Protein AF-A0A936ZLD3-F1 (afdb_monomer_lite)

Organism: NCBI:txid2801330

Radius of gyration: 17.56 Å; chains: 1; bounding box: 34×43×52 Å

InterPro domains:
  IPR044926 RGS, subdomain 2 [G3DSA:1.10.167.10] (21-152)

Foldseek 3Di:
DDDDDPDPVVVVVCVPPVDPPVLVVLPPDPPPDPDDDPFPVCVLVVSNSNVVVVLLVLCVVVVLNLLVVVLNLLVVLVVDDQVCNLVSLVVVCQQCPPPHPSPHPDDPVLVVLSNVCSNPVDPVSSVSCPVVSVVSSVSSRVSVVVVVVPPDPPDD

Structure (mmCIF, N/CA/C/O backbone):
data_AF-A0A936ZLD3-F1
#
_entry.id   AF-A0A936ZLD3-F1
#
loop_
_atom_site.group_PDB
_atom_site.id
_atom_site.type_symbol
_atom_site.label_atom_id
_atom_site.label_alt_id
_atom_site.label_comp_id
_atom_site.label_asym_id
_atom_site.label_entity_id
_atom_site.label_seq_id
_atom_site.pdbx_PDB_ins_code
_atom_site.Cartn_x
_atom_site.Cartn_y
_atom_site.Cartn_z
_atom_site.occupancy
_atom_site.B_iso_or_equiv
_atom_site.auth_seq_id
_atom_site.auth_comp_id
_atom_site.auth_asym_id
_atom_site.auth_atom_id
_atom_site.pdbx_PDB_model_num
ATOM 1 N N . MET A 1 1 ? 3.621 29.751 -34.667 1.00 40.97 1 MET A N 1
ATOM 2 C CA . MET A 1 1 ? 2.494 28.809 -34.514 1.00 40.97 1 MET A CA 1
ATOM 3 C C . MET A 1 1 ? 2.887 27.501 -35.173 1.00 40.97 1 MET A C 1
ATOM 5 O O . MET A 1 1 ? 2.952 27.459 -36.390 1.00 40.97 1 MET A O 1
ATOM 9 N N . ALA A 1 2 ? 3.203 26.493 -34.367 1.00 30.59 2 ALA A N 1
ATOM 10 C CA . ALA A 1 2 ? 3.188 25.075 -34.719 1.00 30.59 2 ALA A CA 1
ATOM 11 C C . ALA A 1 2 ? 3.200 24.342 -33.372 1.00 30.59 2 ALA A C 1
ATOM 13 O O . ALA A 1 2 ? 4.220 24.316 -32.691 1.00 30.59 2 ALA A O 1
ATOM 14 N N . TRP A 1 3 ? 2.021 23.921 -32.915 1.00 28.97 3 TRP A N 1
ATOM 15 C CA . TRP A 1 3 ? 1.895 23.024 -31.771 1.00 28.97 3 TRP A CA 1
ATOM 16 C C . TRP A 1 3 ? 2.148 21.626 -32.322 1.00 28.97 3 TRP A C 1
ATOM 18 O O . TRP A 1 3 ? 1.332 21.111 -33.085 1.00 28.97 3 TRP A O 1
ATOM 28 N N . ASP A 1 4 ? 3.323 21.082 -32.021 1.00 36.00 4 ASP A N 1
ATOM 29 C CA . ASP A 1 4 ? 3.688 19.716 -32.374 1.00 36.00 4 ASP A CA 1
ATOM 30 C C . ASP A 1 4 ? 2.817 18.760 -31.551 1.00 36.00 4 ASP A C 1
ATOM 32 O O . ASP A 1 4 ? 2.767 18.816 -30.322 1.00 36.00 4 ASP A O 1
ATO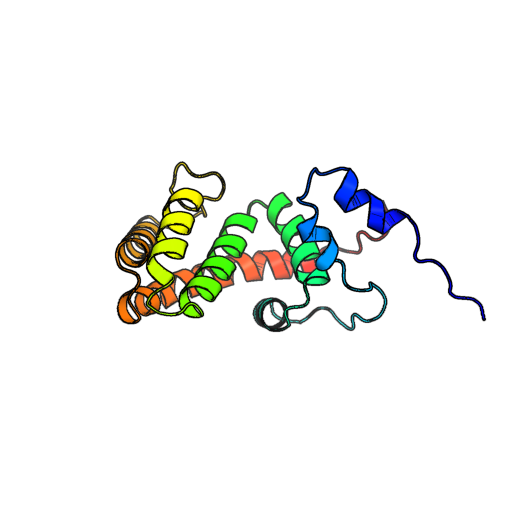M 36 N N . THR A 1 5 ? 2.043 17.951 -32.262 1.00 42.19 5 THR A N 1
ATOM 37 C CA . THR A 1 5 ? 1.085 16.999 -31.698 1.00 42.19 5 THR A CA 1
ATOM 38 C C . THR A 1 5 ? 1.862 15.893 -30.976 1.00 42.19 5 THR A C 1
ATOM 40 O O . THR A 1 5 ? 2.758 15.314 -31.594 1.00 42.19 5 THR A O 1
ATOM 43 N N . PRO A 1 6 ? 1.557 15.543 -29.711 1.00 35.31 6 PRO A N 1
ATOM 44 C CA . PRO A 1 6 ? 2.245 14.436 -29.057 1.00 35.31 6 PRO A CA 1
ATOM 45 C C . PRO A 1 6 ? 1.958 13.113 -29.795 1.00 35.31 6 PRO A C 1
ATOM 47 O O . PRO A 1 6 ? 0.838 12.905 -30.277 1.00 35.31 6 PRO A O 1
ATOM 50 N N . PRO A 1 7 ? 2.955 12.216 -29.920 1.00 35.94 7 PRO A N 1
ATOM 51 C CA . PRO A 1 7 ? 2.839 11.001 -30.716 1.00 35.94 7 PRO A CA 1
ATOM 52 C C . PRO A 1 7 ? 1.746 10.070 -30.173 1.00 35.94 7 PRO A C 1
ATOM 54 O O . PRO A 1 7 ? 1.622 9.845 -28.968 1.00 35.94 7 PRO A O 1
ATOM 57 N N . ALA A 1 8 ? 0.970 9.506 -31.103 1.00 41.34 8 ALA A N 1
ATOM 58 C CA . ALA A 1 8 ? -0.229 8.695 -30.872 1.00 41.34 8 ALA A CA 1
ATOM 59 C C . ALA A 1 8 ? -0.031 7.472 -29.950 1.00 41.34 8 ALA A C 1
ATOM 61 O O . ALA A 1 8 ? -0.995 6.944 -29.403 1.00 41.34 8 ALA A O 1
ATOM 62 N N . SER A 1 9 ? 1.209 7.053 -29.705 1.00 40.16 9 SER A N 1
ATOM 63 C CA . SER A 1 9 ? 1.559 5.848 -28.951 1.00 40.16 9 SER A CA 1
ATOM 64 C C . SER A 1 9 ? 1.290 5.920 -27.440 1.00 40.16 9 SER A C 1
ATOM 66 O O . SER A 1 9 ? 1.279 4.878 -26.790 1.00 40.16 9 SER A O 1
ATOM 68 N N . GLN A 1 10 ? 1.023 7.098 -26.861 1.00 42.25 10 GLN A N 1
ATOM 69 C CA . GLN A 1 10 ? 0.631 7.205 -25.441 1.00 42.25 10 GLN A CA 1
ATOM 70 C C . GLN A 1 10 ? -0.883 7.119 -25.208 1.00 42.25 10 GLN A C 1
ATOM 72 O O . GLN A 1 10 ? -1.317 6.783 -24.107 1.00 42.25 10 GLN A O 1
ATOM 77 N N . VAL A 1 11 ? -1.692 7.364 -26.242 1.00 41.00 11 VAL A N 1
ATOM 78 C CA . VAL A 1 11 ? -3.160 7.282 -26.154 1.00 41.00 11 VAL A CA 1
ATOM 79 C C . VAL A 1 11 ? -3.639 5.823 -26.224 1.00 41.00 11 VAL A C 1
ATOM 81 O O . VAL A 1 11 ? -4.699 5.485 -25.696 1.00 41.00 11 VAL A O 1
ATOM 84 N N . ASP A 1 12 ? -2.835 4.928 -26.801 1.00 40.06 12 ASP A N 1
ATOM 85 C CA . ASP A 1 12 ? -3.209 3.525 -27.012 1.00 40.06 12 ASP A CA 1
ATOM 86 C C . ASP A 1 12 ? -3.055 2.617 -25.781 1.00 40.06 12 ASP A C 1
ATOM 88 O O . ASP A 1 12 ? -3.720 1.580 -25.703 1.00 40.06 12 ASP A O 1
ATOM 92 N N . LEU A 1 13 ? -2.252 2.990 -24.775 1.00 42.97 13 LEU A N 1
ATOM 93 C CA . LEU A 1 13 ? -2.080 2.147 -23.581 1.00 42.97 13 LEU A CA 1
ATOM 94 C C . LEU A 1 13 ? -3.339 2.136 -22.695 1.00 42.97 13 LEU A C 1
ATOM 96 O O . LEU A 1 13 ? -3.710 1.100 -22.144 1.00 42.97 13 LEU A O 1
ATOM 100 N N . ALA A 1 14 ? -4.031 3.277 -22.605 1.00 41.19 14 ALA A N 1
ATOM 101 C CA . ALA A 1 14 ? -5.294 3.400 -21.878 1.00 41.19 14 ALA A CA 1
ATOM 102 C C . ALA A 1 14 ? -6.452 2.686 -22.596 1.00 41.19 14 ALA A C 1
ATOM 104 O O . ALA A 1 14 ? -7.354 2.158 -21.947 1.00 41.19 14 ALA A O 1
ATOM 105 N N . ARG A 1 15 ? -6.409 2.629 -23.936 1.00 40.91 15 ARG A N 1
ATOM 106 C CA . ARG A 1 15 ? -7.458 2.023 -24.768 1.00 40.91 15 ARG A CA 1
ATOM 107 C C . ARG A 1 15 ? -7.394 0.495 -24.801 1.00 40.91 15 ARG A C 1
ATOM 109 O O . ARG A 1 15 ? -8.441 -0.143 -24.822 1.00 40.91 15 ARG A O 1
ATOM 116 N N . ASN A 1 16 ? -6.194 -0.090 -24.767 1.00 42.31 16 ASN A N 1
ATOM 117 C CA . ASN A 1 16 ? -6.006 -1.539 -24.921 1.00 42.31 16 ASN A CA 1
ATOM 118 C C . ASN A 1 16 ? -6.166 -2.359 -23.627 1.00 42.31 16 ASN A C 1
ATOM 120 O O . ASN A 1 16 ? -6.379 -3.566 -23.707 1.00 42.31 16 ASN A O 1
ATOM 124 N N . HIS A 1 17 ? -6.106 -1.736 -22.444 1.00 47.66 17 HIS A N 1
ATOM 125 C CA . HIS A 1 17 ? -6.125 -2.455 -21.158 1.00 47.66 17 HIS A CA 1
ATOM 126 C C . HIS A 1 17 ? -7.381 -2.235 -20.298 1.00 47.66 17 HIS A C 1
ATOM 128 O O . HIS A 1 17 ? -7.409 -2.665 -19.147 1.00 47.66 17 HIS A O 1
ATOM 134 N N . GLY A 1 18 ? -8.430 -1.597 -20.832 1.00 40.34 18 GLY A N 1
ATOM 135 C CA . GLY A 1 18 ? -9.713 -1.460 -20.126 1.00 40.34 18 GLY A CA 1
ATOM 136 C C . GLY A 1 18 ? -9.621 -0.678 -18.810 1.00 40.34 18 GLY A C 1
ATOM 137 O O . GLY A 1 18 ? -10.392 -0.928 -17.884 1.00 40.34 18 GLY A O 1
ATOM 138 N N . LEU A 1 19 ? -8.665 0.250 -18.705 1.00 46.03 19 LEU A N 1
ATOM 139 C CA . LEU A 1 19 ? -8.531 1.102 -17.529 1.00 46.03 19 LEU A CA 1
ATOM 140 C C . LEU A 1 19 ? -9.679 2.133 -17.507 1.00 46.03 19 LEU A C 1
ATOM 142 O O . LEU A 1 19 ? -9.995 2.707 -18.551 1.00 46.03 19 LEU A O 1
ATOM 146 N N . PRO A 1 20 ? -10.309 2.393 -16.344 1.00 43.75 20 PRO A N 1
ATOM 147 C CA . PRO A 1 20 ? -11.388 3.376 -16.222 1.00 43.75 20 PRO A CA 1
ATOM 148 C C . PRO A 1 20 ? -10.971 4.751 -16.766 1.00 43.75 20 PRO A C 1
ATOM 150 O O . PRO A 1 20 ? -9.854 5.189 -16.500 1.00 43.75 20 PRO A O 1
ATOM 153 N N . GLU A 1 21 ? -11.858 5.469 -17.467 1.00 43.59 21 GLU A N 1
ATOM 154 C CA . GLU A 1 21 ? -11.570 6.767 -18.125 1.00 43.59 21 GLU A CA 1
ATOM 155 C C . GLU A 1 21 ? -10.931 7.812 -17.187 1.00 43.59 21 GLU A C 1
ATOM 157 O O . GLU A 1 21 ? -10.140 8.663 -17.592 1.00 43.59 21 GLU A O 1
ATOM 162 N N . ASN A 1 22 ? -11.198 7.695 -15.891 1.00 43.69 22 ASN A N 1
ATOM 163 C CA . ASN A 1 22 ? -10.595 8.450 -14.797 1.00 43.69 22 ASN A CA 1
ATOM 164 C C . ASN A 1 22 ? -9.096 8.164 -14.548 1.00 43.69 22 ASN A C 1
ATOM 166 O O . ASN A 1 22 ? -8.524 8.782 -13.647 1.00 43.69 22 ASN A O 1
ATOM 170 N N . PHE A 1 23 ? -8.448 7.292 -15.326 1.00 40.62 23 PHE A N 1
ATOM 171 C CA . PHE A 1 23 ? -6.990 7.138 -15.384 1.00 40.62 23 PHE A CA 1
ATOM 172 C C . PHE A 1 23 ? -6.321 8.072 -16.404 1.00 40.62 23 PHE A C 1
ATOM 174 O O . PHE A 1 23 ? -5.171 8.457 -16.198 1.00 40.62 23 PHE A O 1
ATOM 181 N N . ASN A 1 24 ? -7.042 8.542 -17.430 1.00 41.19 24 ASN A N 1
ATOM 182 C CA . ASN A 1 24 ? -6.491 9.4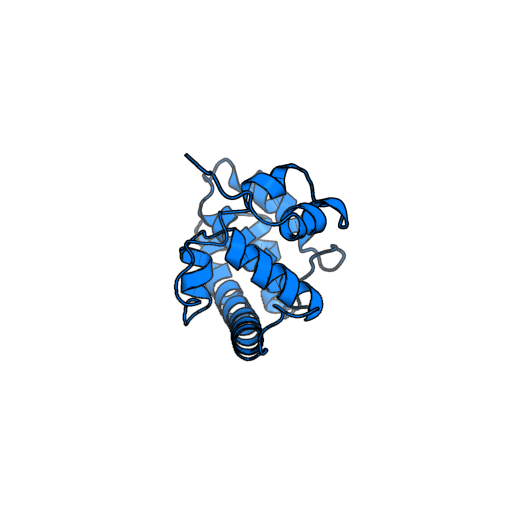63 -18.438 1.00 41.19 24 ASN A CA 1
ATOM 183 C C . ASN A 1 24 ? -6.124 10.839 -17.864 1.00 41.19 24 ASN A C 1
ATOM 185 O O . ASN A 1 24 ? -5.222 11.500 -18.361 1.00 41.19 24 ASN A O 1
ATOM 189 N N . ARG A 1 25 ? -6.758 11.257 -16.762 1.00 41.69 25 ARG A N 1
ATOM 190 C CA . ARG A 1 25 ? -6.412 12.498 -16.037 1.00 41.69 25 ARG A CA 1
ATOM 191 C C . ARG A 1 25 ? -5.072 12.436 -15.286 1.00 41.69 25 ARG A C 1
ATOM 193 O O . ARG A 1 25 ? -4.628 13.447 -14.756 1.00 41.69 25 ARG A O 1
ATOM 200 N N . PHE A 1 26 ? -4.456 11.256 -15.211 1.00 40.25 26 PHE A N 1
ATOM 201 C CA . PHE A 1 26 ? -3.143 11.024 -14.606 1.00 40.25 26 PHE A CA 1
ATOM 202 C C . PHE A 1 26 ? -2.030 10.835 -15.646 1.00 40.25 26 PHE A C 1
ATOM 204 O O . PHE A 1 26 ? -0.875 10.644 -15.263 1.00 40.25 26 PHE A O 1
ATOM 211 N N . ALA A 1 27 ? -2.358 10.900 -16.941 1.00 43.34 27 ALA A N 1
ATOM 212 C CA . ALA A 1 27 ? -1.386 11.001 -18.021 1.00 43.34 27 ALA A CA 1
ATOM 213 C C . ALA A 1 27 ? -0.851 12.441 -18.051 1.00 43.34 27 ALA A C 1
ATOM 215 O O . ALA A 1 27 ? -1.306 13.287 -18.814 1.00 43.34 27 ALA A O 1
ATOM 216 N N . GLY A 1 28 ? 0.052 12.749 -17.121 1.00 40.06 28 GLY A N 1
ATOM 217 C CA . GLY A 1 28 ? 0.833 13.978 -17.172 1.00 40.06 28 GLY A CA 1
ATOM 218 C C . GLY A 1 28 ? 1.740 13.989 -18.401 1.00 40.06 28 GLY A C 1
ATOM 219 O O . GLY A 1 28 ? 2.184 12.935 -18.859 1.00 40.06 28 GLY A O 1
ATOM 220 N N . ASP A 1 29 ? 1.999 15.196 -18.895 1.00 38.78 29 ASP A N 1
ATOM 221 C CA . ASP A 1 29 ? 2.829 15.499 -20.058 1.00 38.78 29 ASP A CA 1
ATOM 222 C C . ASP A 1 29 ? 4.218 14.819 -19.958 1.00 38.78 29 ASP A C 1
ATOM 224 O O . ASP A 1 29 ? 4.948 15.066 -18.991 1.00 38.78 29 ASP A O 1
ATOM 228 N N . PRO A 1 30 ? 4.608 13.946 -20.907 1.00 46.97 30 PRO A N 1
ATOM 229 C CA . PRO A 1 30 ? 5.849 13.167 -20.834 1.00 46.97 30 PRO A CA 1
ATOM 230 C C . PRO A 1 30 ? 7.130 14.013 -20.938 1.00 46.97 30 PRO A C 1
ATOM 232 O O . PRO A 1 30 ? 8.219 13.490 -20.705 1.00 46.97 30 PRO A O 1
ATOM 235 N N . GLN A 1 31 ? 7.033 15.299 -21.297 1.00 42.81 31 GLN A N 1
ATOM 236 C CA . GLN A 1 31 ? 8.195 16.136 -21.620 1.00 42.81 31 GLN A CA 1
ATOM 237 C C . GLN A 1 31 ? 8.791 16.943 -20.457 1.00 42.81 31 GLN A C 1
ATOM 239 O O . GLN A 1 31 ? 9.835 17.567 -20.640 1.00 42.81 31 GLN A O 1
ATOM 244 N N . VAL A 1 32 ? 8.205 16.917 -19.254 1.00 46.03 32 VAL A N 1
ATOM 245 C CA . VAL A 1 32 ? 8.727 17.683 -18.100 1.00 46.03 32 VAL A CA 1
ATOM 246 C C . VAL A 1 32 ? 8.967 16.781 -16.900 1.00 46.03 32 VAL A C 1
ATOM 248 O O . VAL A 1 32 ? 8.497 17.020 -15.791 1.00 46.03 32 VAL A O 1
ATOM 251 N N . ASP A 1 33 ? 9.715 15.708 -17.107 1.00 51.97 33 ASP A N 1
ATOM 252 C CA . ASP A 1 33 ? 10.039 14.794 -16.030 1.00 51.97 33 ASP A CA 1
ATOM 253 C C . ASP A 1 33 ? 11.561 14.630 -15.961 1.00 51.97 33 ASP A C 1
ATOM 255 O O . ASP A 1 33 ? 12.151 13.903 -16.745 1.00 51.97 33 ASP A O 1
ATOM 259 N N . GLY A 1 34 ? 12.199 15.337 -15.014 1.00 57.88 34 GLY A N 1
ATOM 260 C CA . GLY A 1 34 ? 13.639 15.250 -14.706 1.00 57.88 34 GLY A CA 1
ATOM 261 C C . GLY A 1 34 ? 14.124 13.839 -14.303 1.00 57.88 34 GLY A C 1
ATOM 262 O O . GLY A 1 34 ? 13.481 12.845 -14.616 1.00 57.88 34 GLY A O 1
ATOM 263 N N . PRO A 1 35 ? 15.232 13.664 -13.571 1.00 68.88 35 PRO A N 1
ATOM 264 C CA . PRO A 1 35 ? 15.683 12.316 -13.207 1.00 68.88 35 PRO A CA 1
ATOM 265 C C . PRO A 1 35 ? 14.623 11.543 -12.395 1.00 68.88 35 PRO A C 1
ATOM 267 O O . PRO A 1 35 ? 13.817 12.141 -11.666 1.00 68.88 35 PRO A O 1
ATOM 270 N N . TRP A 1 36 ? 14.595 10.211 -12.540 1.00 71.25 36 TRP A N 1
ATOM 271 C CA . TRP A 1 36 ? 13.832 9.342 -11.637 1.00 71.25 36 TRP A CA 1
ATOM 272 C C . TRP A 1 36 ? 14.321 9.557 -10.202 1.00 71.25 36 TRP A C 1
ATOM 274 O O . TRP A 1 36 ? 15.535 9.630 -10.005 1.00 71.25 36 TRP A O 1
ATOM 284 N N . PRO A 1 37 ? 13.422 9.652 -9.206 1.00 80.19 37 PRO A N 1
ATOM 285 C CA . PRO A 1 37 ? 13.838 9.846 -7.826 1.00 80.19 37 PRO A CA 1
ATOM 286 C C . PRO A 1 37 ? 14.723 8.696 -7.353 1.00 80.19 37 PRO A C 1
ATOM 288 O O . PRO A 1 37 ? 14.507 7.542 -7.742 1.00 80.19 37 PRO A O 1
ATOM 291 N N . ASP A 1 38 ? 15.703 8.989 -6.502 1.00 78.88 38 ASP A N 1
ATOM 292 C CA . ASP A 1 38 ? 16.628 7.956 -6.050 1.00 78.88 38 ASP A CA 1
ATOM 293 C C . ASP A 1 38 ? 15.964 6.928 -5.131 1.00 78.88 38 ASP A C 1
ATOM 295 O O . ASP A 1 38 ? 16.285 5.735 -5.198 1.00 78.88 38 ASP A O 1
ATOM 299 N N . HIS A 1 39 ? 14.977 7.374 -4.352 1.00 82.88 39 HIS A N 1
ATOM 300 C CA . HIS A 1 39 ? 14.232 6.556 -3.409 1.00 82.88 39 HIS A CA 1
ATOM 301 C C . HIS A 1 39 ? 12.748 6.458 -3.781 1.00 82.88 39 HIS A C 1
ATOM 303 O O . HIS A 1 39 ? 12.138 7.404 -4.282 1.00 82.88 39 HIS A O 1
ATOM 309 N N . LEU A 1 40 ? 12.133 5.309 -3.479 1.00 83.44 40 LEU A N 1
ATOM 310 C CA . LEU A 1 40 ? 10.698 5.095 -3.691 1.00 83.44 40 LEU A CA 1
ATOM 311 C C . LEU A 1 40 ? 9.845 6.093 -2.888 1.00 83.44 40 LEU A C 1
ATOM 313 O O . LEU A 1 40 ? 8.814 6.554 -3.374 1.00 83.44 40 LEU A O 1
ATOM 317 N N . ALA A 1 41 ? 10.286 6.456 -1.681 1.00 82.62 41 ALA A N 1
ATOM 318 C CA . ALA A 1 41 ? 9.599 7.438 -0.846 1.00 82.62 41 ALA A CA 1
ATOM 319 C C . ALA A 1 41 ? 9.427 8.786 -1.566 1.00 82.62 41 ALA A C 1
ATOM 321 O O . ALA A 1 41 ? 8.348 9.373 -1.511 1.00 82.62 41 ALA A O 1
ATOM 322 N N . ASP A 1 42 ? 10.442 9.228 -2.312 1.00 81.75 42 ASP A N 1
ATOM 323 C CA . ASP A 1 42 ? 10.395 10.476 -3.077 1.00 81.75 42 ASP A CA 1
ATOM 324 C C . ASP A 1 42 ? 9.429 10.373 -4.261 1.00 81.75 42 ASP A C 1
ATOM 326 O O . ASP A 1 42 ? 8.702 11.321 -4.562 1.00 81.75 42 ASP A O 1
ATOM 330 N N . LEU A 1 43 ? 9.363 9.206 -4.913 1.00 80.62 43 LEU A N 1
ATOM 331 C CA . LEU A 1 43 ? 8.382 8.947 -5.965 1.00 80.62 43 LEU A CA 1
ATOM 332 C C . LEU A 1 43 ? 6.950 9.034 -5.418 1.00 80.62 43 LEU A C 1
ATOM 334 O O . LEU A 1 43 ? 6.127 9.747 -5.995 1.00 80.62 43 LEU A O 1
ATOM 338 N N . LEU A 1 44 ? 6.672 8.372 -4.291 1.00 79.69 44 LEU A N 1
ATOM 339 C CA . LEU A 1 44 ? 5.361 8.394 -3.634 1.00 79.69 44 LEU A CA 1
ATOM 340 C C . LEU A 1 44 ? 4.996 9.806 -3.140 1.00 79.69 44 LEU A C 1
ATOM 342 O O . LEU A 1 44 ? 3.865 10.256 -3.331 1.00 79.69 44 LEU A O 1
ATOM 346 N N . ALA A 1 45 ? 5.962 10.540 -2.581 1.00 74.31 45 ALA A N 1
ATOM 347 C CA . ALA A 1 45 ? 5.773 11.909 -2.104 1.00 74.31 45 ALA A CA 1
ATOM 348 C C . ALA A 1 45 ? 5.556 12.918 -3.244 1.00 74.31 45 ALA A C 1
ATOM 350 O O . ALA A 1 45 ? 4.791 13.869 -3.087 1.00 74.31 45 ALA A O 1
ATOM 351 N N . SER A 1 46 ? 6.187 12.705 -4.406 1.00 67.88 46 SER A N 1
ATOM 352 C CA . SER A 1 46 ? 6.133 13.633 -5.544 1.00 67.88 46 SER A CA 1
ATOM 353 C C . SER A 1 46 ? 4.743 13.784 -6.169 1.00 67.88 46 SER A C 1
ATOM 355 O O . SER A 1 46 ? 4.532 14.708 -6.954 1.00 67.88 46 SER A O 1
ATOM 357 N N . ARG A 1 47 ? 3.805 12.870 -5.863 1.00 61.62 47 ARG A N 1
ATOM 358 C CA . ARG A 1 47 ? 2.464 12.776 -6.472 1.00 61.62 47 ARG A CA 1
ATOM 359 C C . ARG A 1 47 ? 2.475 12.807 -8.011 1.00 61.62 47 ARG A C 1
ATOM 361 O O . ARG A 1 47 ? 1.452 13.102 -8.629 1.00 61.62 47 ARG A O 1
ATOM 368 N N . ARG A 1 48 ? 3.610 12.494 -8.653 1.00 66.06 48 ARG A N 1
ATOM 369 C CA . ARG A 1 48 ? 3.737 12.455 -10.116 1.00 66.06 48 ARG A CA 1
ATOM 370 C C . ARG A 1 48 ? 3.082 11.196 -10.648 1.00 66.06 48 ARG A C 1
ATOM 372 O O . ARG A 1 48 ? 3.691 10.127 -10.701 1.00 66.06 48 ARG A O 1
ATOM 379 N N . ALA A 1 49 ? 1.820 11.341 -11.027 1.00 64.50 49 ALA A N 1
ATOM 380 C CA . ALA A 1 49 ? 0.974 10.215 -11.372 1.00 64.50 49 ALA A CA 1
ATOM 381 C C . ALA A 1 49 ? 1.513 9.400 -12.561 1.00 64.50 49 ALA A C 1
ATOM 383 O O . ALA A 1 49 ? 1.460 8.178 -12.509 1.00 64.50 49 ALA A O 1
ATOM 384 N N . THR A 1 50 ? 2.137 10.035 -13.560 1.00 67.19 50 THR A N 1
ATOM 385 C CA . THR A 1 50 ? 2.745 9.339 -14.709 1.00 67.19 50 THR A CA 1
ATOM 386 C C . THR A 1 50 ? 3.835 8.350 -14.287 1.00 67.19 50 THR A C 1
ATOM 388 O O . THR A 1 50 ? 3.792 7.181 -14.664 1.00 67.19 50 THR A O 1
ATOM 391 N N . ARG A 1 51 ? 4.787 8.778 -13.450 1.00 74.00 51 ARG A N 1
ATOM 392 C CA . ARG A 1 51 ? 5.879 7.915 -12.967 1.00 74.00 51 ARG A CA 1
ATOM 393 C C . ARG A 1 51 ? 5.391 6.831 -12.026 1.00 74.00 51 ARG A C 1
ATOM 395 O O . ARG A 1 51 ? 5.847 5.693 -12.105 1.00 74.00 51 ARG A O 1
ATOM 402 N N . LEU A 1 52 ? 4.455 7.182 -11.147 1.00 75.62 52 LEU A N 1
ATOM 403 C CA . LEU A 1 52 ? 3.830 6.206 -10.270 1.00 75.62 52 LEU A CA 1
ATOM 404 C C . LEU A 1 52 ? 3.116 5.129 -11.096 1.00 75.62 52 LEU A C 1
ATOM 406 O O . LEU A 1 52 ? 3.298 3.952 -10.822 1.00 75.62 52 LEU A O 1
ATOM 410 N N . ASN A 1 53 ? 2.394 5.510 -12.151 1.00 73.00 53 ASN A N 1
ATOM 411 C CA . ASN A 1 53 ? 1.716 4.574 -13.049 1.00 73.00 53 ASN A CA 1
ATOM 412 C C . ASN A 1 53 ? 2.701 3.672 -13.807 1.00 73.00 53 ASN A C 1
ATOM 414 O O . ASN A 1 53 ? 2.466 2.471 -13.914 1.00 73.00 53 ASN A O 1
ATOM 418 N N . GLN A 1 54 ? 3.819 4.218 -14.296 1.00 73.88 54 GLN A N 1
ATOM 419 C CA . GLN A 1 54 ? 4.865 3.428 -14.958 1.00 73.88 54 GLN A CA 1
ATOM 420 C C . GLN A 1 54 ? 5.502 2.413 -14.004 1.00 73.88 54 GLN A C 1
ATOM 422 O O . GLN A 1 54 ? 5.685 1.249 -14.362 1.00 73.88 54 GLN A O 1
ATOM 427 N N . PHE A 1 55 ? 5.791 2.829 -12.770 1.00 80.50 55 PHE A N 1
ATOM 428 C CA . PHE A 1 55 ? 6.307 1.917 -11.760 1.00 80.50 55 PHE A CA 1
ATOM 429 C C . PHE A 1 55 ? 5.262 0.877 -11.327 1.00 80.50 55 PHE A C 1
ATOM 431 O O . PHE A 1 55 ? 5.598 -0.294 -11.185 1.00 80.50 55 PHE A O 1
ATOM 438 N N . LEU A 1 56 ? 3.989 1.259 -11.187 1.00 77.31 56 LEU A N 1
ATOM 439 C CA . LEU A 1 56 ? 2.896 0.326 -10.898 1.00 77.31 56 LEU A CA 1
ATOM 440 C C . LEU A 1 56 ? 2.758 -0.731 -11.999 1.00 77.31 56 LEU A C 1
ATOM 442 O O . LEU A 1 56 ? 2.643 -1.911 -11.683 1.00 77.31 56 LEU A O 1
ATOM 446 N N . ALA A 1 57 ? 2.841 -0.344 -13.275 1.00 75.19 57 ALA A N 1
ATOM 447 C CA . ALA A 1 57 ? 2.798 -1.286 -14.393 1.00 75.19 57 ALA A CA 1
ATOM 448 C C . ALA A 1 57 ? 3.944 -2.313 -14.330 1.00 75.19 57 ALA A C 1
ATOM 450 O O . ALA A 1 57 ? 3.730 -3.499 -14.580 1.00 75.19 57 ALA A O 1
ATOM 451 N N . PHE A 1 58 ? 5.147 -1.881 -13.940 1.00 75.75 58 PHE A N 1
ATOM 452 C CA . PHE A 1 58 ? 6.265 -2.789 -13.686 1.00 75.75 58 PHE A CA 1
ATOM 453 C C . PHE A 1 58 ? 6.008 -3.698 -12.476 1.00 75.75 58 PHE A C 1
ATOM 455 O O . PHE A 1 58 ? 6.183 -4.910 -12.565 1.00 75.75 58 PHE A O 1
ATOM 462 N N . ALA A 1 59 ? 5.553 -3.129 -11.360 1.00 74.44 59 ALA A N 1
ATOM 463 C CA . ALA A 1 59 ? 5.325 -3.862 -10.122 1.00 74.44 59 ALA A CA 1
ATOM 464 C C . ALA A 1 59 ? 4.228 -4.931 -10.249 1.00 74.44 59 ALA A C 1
ATOM 466 O O . ALA A 1 59 ? 4.309 -5.954 -9.570 1.00 74.44 59 ALA A O 1
ATOM 467 N N . VAL A 1 60 ? 3.232 -4.721 -11.120 1.00 71.00 60 VAL A N 1
ATOM 468 C CA . VAL A 1 60 ? 2.210 -5.733 -11.451 1.00 71.00 60 VAL A CA 1
ATOM 469 C C . VAL A 1 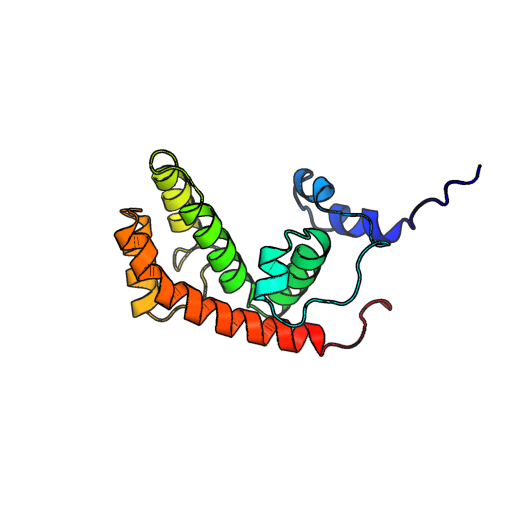60 ? 2.857 -6.931 -12.146 1.00 71.00 60 VAL A C 1
ATOM 471 O O . VAL A 1 60 ? 2.548 -8.071 -11.814 1.00 71.00 60 VAL A O 1
ATOM 474 N N . GLY A 1 61 ? 3.805 -6.691 -13.056 1.00 64.94 61 GLY A N 1
ATOM 475 C CA . GLY A 1 61 ? 4.560 -7.758 -13.720 1.00 64.94 61 GLY A CA 1
ATOM 476 C C . GLY A 1 61 ? 5.475 -8.558 -12.783 1.00 64.94 61 GLY A C 1
ATOM 477 O O . GLY A 1 61 ? 5.746 -9.723 -13.052 1.00 64.94 61 GLY A O 1
ATOM 478 N N . GLU A 1 62 ? 5.914 -7.958 -11.675 1.00 66.88 62 GLU A N 1
ATOM 479 C CA . GLU A 1 62 ? 6.821 -8.560 -10.683 1.00 66.88 62 GLU A CA 1
ATOM 480 C C . GLU A 1 62 ? 6.099 -9.136 -9.447 1.00 66.88 62 GLU A C 1
ATOM 482 O O . GLU A 1 62 ? 6.766 -9.527 -8.490 1.00 66.88 62 GLU A O 1
ATOM 487 N N . GLN A 1 63 ? 4.756 -9.184 -9.436 1.00 64.94 63 GLN A N 1
ATOM 488 C CA . GLN A 1 63 ? 3.949 -9.636 -8.282 1.00 64.94 63 GLN A CA 1
ATOM 489 C C . GLN A 1 63 ? 4.257 -8.864 -6.983 1.00 64.94 63 GLN A C 1
ATOM 491 O O . GLN A 1 63 ? 4.270 -9.416 -5.882 1.00 64.94 63 GLN A O 1
ATOM 496 N N . SER A 1 64 ? 4.581 -7.576 -7.113 1.00 69.00 64 SER A N 1
ATOM 497 C CA . SER A 1 64 ? 4.866 -6.681 -5.985 1.00 69.00 64 SER A CA 1
ATOM 498 C C . SER A 1 64 ? 3.913 -5.485 -5.923 1.00 69.00 64 SER A C 1
ATOM 500 O O . SER A 1 64 ? 4.125 -4.558 -5.135 1.00 69.00 64 SER A O 1
ATOM 502 N N . A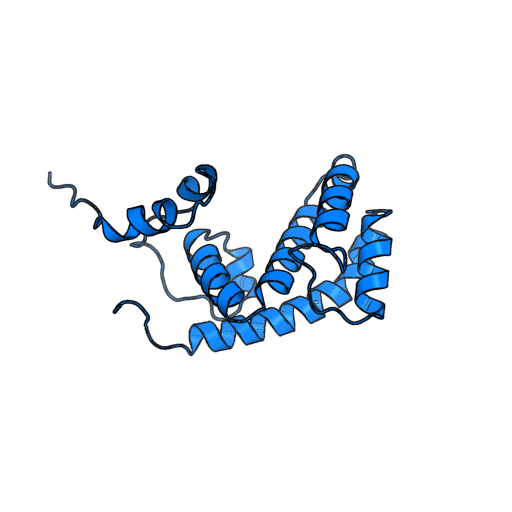LA A 1 65 ? 2.886 -5.465 -6.773 1.00 77.62 65 ALA A N 1
ATOM 503 C CA . ALA A 1 65 ? 1.938 -4.362 -6.869 1.00 77.62 65 ALA A CA 1
ATOM 504 C C . ALA A 1 65 ? 1.005 -4.294 -5.661 1.00 77.62 65 ALA A C 1
ATOM 506 O O . ALA A 1 65 ? 0.667 -3.207 -5.210 1.00 77.62 65 ALA A O 1
ATOM 507 N N . GLU A 1 66 ? 0.645 -5.434 -5.086 1.00 82.81 66 GLU A N 1
ATOM 508 C CA . GLU A 1 66 ? -0.228 -5.565 -3.921 1.00 82.81 66 GLU A CA 1
ATOM 509 C C . GLU A 1 66 ? 0.361 -4.820 -2.717 1.00 82.81 66 GLU A C 1
ATOM 511 O O . GLU A 1 66 ? -0.338 -4.082 -2.021 1.00 82.81 66 GLU A O 1
ATOM 516 N N . SER A 1 67 ? 1.679 -4.934 -2.523 1.00 82.06 67 SER A N 1
ATOM 517 C CA . SER A 1 67 ? 2.405 -4.213 -1.475 1.00 82.06 67 SER A CA 1
ATOM 518 C C . SER A 1 67 ? 2.369 -2.697 -1.679 1.00 82.06 67 SER A C 1
ATOM 520 O O . SER A 1 67 ? 2.210 -1.945 -0.716 1.00 82.06 67 SER A O 1
ATOM 522 N N . LEU A 1 68 ? 2.471 -2.240 -2.930 1.00 82.38 68 LEU A N 1
ATOM 523 C CA . LEU A 1 68 ? 2.359 -0.824 -3.287 1.00 82.38 68 LEU A CA 1
ATOM 524 C C . LEU A 1 68 ? 0.936 -0.298 -3.119 1.00 82.38 68 LEU A C 1
ATOM 526 O O . LEU A 1 68 ? 0.745 0.776 -2.549 1.00 82.38 68 LEU A O 1
ATOM 530 N N . PHE A 1 69 ? -0.065 -1.057 -3.562 1.00 83.38 69 PHE A N 1
ATOM 531 C CA . PHE A 1 69 ? -1.467 -0.701 -3.384 1.00 83.38 69 PHE A CA 1
ATOM 532 C C . PHE A 1 69 ? -1.826 -0.593 -1.906 1.00 83.38 69 PHE A C 1
ATOM 534 O O . PHE A 1 69 ? -2.501 0.361 -1.518 1.00 83.38 69 PHE A O 1
ATOM 541 N N . LEU A 1 70 ? -1.329 -1.506 -1.068 1.00 85.31 70 LEU A N 1
ATOM 542 C CA . LEU A 1 70 ? -1.551 -1.432 0.369 1.00 85.31 70 LEU A CA 1
ATOM 543 C C . LEU A 1 70 ? -0.862 -0.210 0.994 1.00 85.31 70 LEU A C 1
ATOM 545 O O . LEU A 1 70 ? -1.483 0.470 1.806 1.00 85.31 70 LEU A O 1
ATOM 549 N N . LEU A 1 71 ? 0.372 0.128 0.600 1.00 85.12 71 LEU A N 1
ATOM 550 C CA . LEU A 1 71 ? 1.047 1.351 1.066 1.00 85.12 71 LEU A CA 1
ATOM 551 C C . LEU A 1 71 ? 0.236 2.612 0.749 1.00 85.12 71 LEU A C 1
ATOM 553 O O . LEU A 1 71 ? -0.048 3.400 1.650 1.00 85.12 71 LEU A O 1
ATOM 557 N N . ILE A 1 72 ? -0.182 2.759 -0.511 1.00 83.81 72 ILE A N 1
ATOM 558 C CA . ILE A 1 72 ? -0.966 3.909 -0.978 1.00 83.81 72 ILE A CA 1
ATOM 559 C C . ILE A 1 72 ? -2.307 3.979 -0.239 1.00 83.81 72 ILE A C 1
ATOM 561 O O . ILE A 1 72 ? -2.736 5.054 0.179 1.00 83.81 72 ILE A O 1
ATOM 565 N N . ALA A 1 73 ? -2.967 2.836 -0.042 1.00 85.38 73 ALA A N 1
ATOM 566 C CA . ALA A 1 73 ? -4.241 2.778 0.660 1.00 85.38 73 ALA A CA 1
ATOM 567 C C . ALA A 1 73 ? -4.100 3.123 2.154 1.00 85.38 73 ALA A C 1
ATOM 569 O O . ALA A 1 73 ? -4.962 3.805 2.703 1.00 85.38 73 ALA A O 1
ATOM 570 N N . LEU A 1 74 ? -3.002 2.721 2.805 1.00 86.56 74 LEU A N 1
ATOM 571 C CA . LEU A 1 74 ? -2.712 3.087 4.194 1.00 86.56 74 LEU A CA 1
ATOM 572 C C . LEU A 1 74 ? -2.402 4.580 4.353 1.00 86.56 74 LEU A C 1
ATOM 574 O O . LEU A 1 74 ? -2.870 5.189 5.314 1.00 86.56 74 LEU A O 1
ATOM 578 N N . ASP A 1 75 ? -1.661 5.180 3.419 1.00 84.38 75 ASP A N 1
ATOM 579 C CA . ASP A 1 75 ? -1.443 6.633 3.392 1.00 84.38 75 ASP A CA 1
ATOM 580 C C . ASP A 1 75 ? -2.759 7.390 3.192 1.00 84.38 75 ASP A C 1
ATOM 582 O O . ASP A 1 75 ? -3.034 8.360 3.902 1.00 84.38 75 ASP A O 1
ATOM 586 N N . ALA A 1 76 ? -3.611 6.914 2.280 1.00 83.56 76 ALA A N 1
ATOM 587 C CA . ALA A 1 76 ? -4.935 7.485 2.075 1.00 83.56 76 ALA A CA 1
ATOM 588 C C . ALA A 1 76 ? -5.788 7.383 3.346 1.00 83.56 76 ALA A C 1
ATOM 590 O O . ALA A 1 76 ? -6.377 8.379 3.753 1.00 83.56 76 ALA A O 1
ATOM 591 N N . LEU A 1 77 ? -5.814 6.222 4.009 1.00 83.69 77 LEU A N 1
ATOM 592 C CA . LEU A 1 77 ? -6.571 6.011 5.245 1.00 83.69 77 LEU A CA 1
ATOM 593 C C . LEU A 1 77 ? -6.101 6.917 6.389 1.00 83.69 77 LEU A C 1
ATOM 595 O O . LEU A 1 77 ? -6.935 7.447 7.119 1.00 83.69 77 LEU A O 1
ATOM 599 N N . GLN A 1 78 ? -4.792 7.141 6.519 1.00 84.06 78 GLN A N 1
ATOM 600 C CA . GLN A 1 78 ? -4.233 8.068 7.508 1.00 84.06 78 GLN A CA 1
ATOM 601 C C . GLN A 1 78 ? -4.579 9.532 7.201 1.00 84.06 78 GLN A C 1
ATOM 603 O O . GLN A 1 78 ? -4.813 10.307 8.127 1.00 84.06 78 GLN A O 1
ATOM 608 N N . ALA A 1 79 ? -4.646 9.904 5.920 1.00 83.88 79 ALA A N 1
ATOM 609 C CA . ALA A 1 79 ? -5.001 11.253 5.485 1.00 83.88 79 ALA A CA 1
ATOM 610 C C . ALA A 1 79 ? -6.511 11.557 5.566 1.00 83.88 79 ALA A C 1
ATOM 612 O O . ALA A 1 79 ? -6.890 12.728 5.529 1.00 83.88 79 ALA A O 1
ATOM 613 N N . GLN A 1 80 ? -7.369 10.535 5.660 1.00 82.31 80 GLN A N 1
ATOM 614 C CA . GLN A 1 80 ? -8.817 10.714 5.783 1.00 82.31 80 GLN A CA 1
ATOM 615 C C . GLN A 1 80 ? -9.227 11.248 7.157 1.00 82.31 80 GLN A C 1
ATOM 617 O O . GLN A 1 80 ? -8.630 10.922 8.192 1.00 82.31 80 GLN A O 1
ATOM 622 N N . SER A 1 81 ? -10.322 12.011 7.164 1.00 86.12 81 SER A N 1
ATOM 623 C CA . SER A 1 81 ? -10.957 12.461 8.399 1.00 86.12 81 SER A CA 1
ATOM 624 C C . SER A 1 81 ? -11.466 11.261 9.219 1.00 86.12 81 SER A C 1
ATOM 626 O O . SER A 1 81 ? -11.896 10.260 8.637 1.00 86.12 81 SER A O 1
ATOM 628 N N . PRO A 1 82 ? -11.482 11.325 10.567 1.00 83.88 82 PRO A N 1
ATOM 629 C CA . PRO A 1 82 ? -11.965 10.220 11.404 1.00 83.88 82 PRO A CA 1
ATOM 630 C C . PRO A 1 82 ? -13.383 9.732 11.065 1.00 83.88 82 PRO A C 1
ATOM 632 O O . PRO A 1 82 ? -13.706 8.573 11.304 1.00 83.88 82 PRO A O 1
ATOM 635 N N . GLN A 1 83 ? -14.214 10.601 10.481 1.00 85.12 83 GLN A N 1
ATOM 636 C CA . GLN A 1 83 ? -15.582 10.296 10.055 1.00 85.12 83 GLN A CA 1
ATOM 637 C C . GLN A 1 83 ? -15.626 9.456 8.766 1.00 8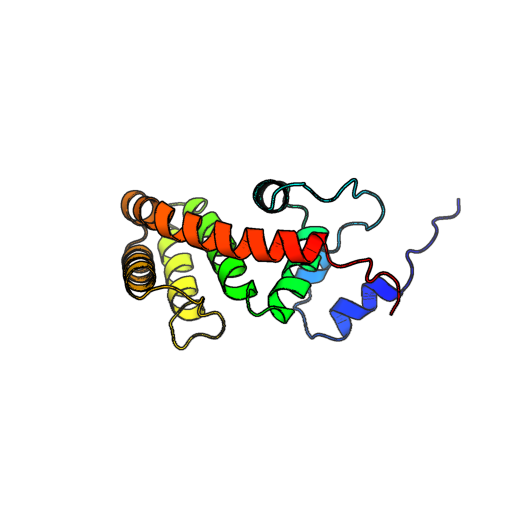5.12 83 GLN A C 1
ATOM 639 O O . GLN A 1 83 ? -16.528 8.639 8.596 1.00 85.12 83 GLN A O 1
ATOM 644 N N . GLU A 1 84 ? -14.648 9.620 7.873 1.00 82.69 84 GLU A N 1
ATOM 645 C CA . GLU A 1 84 ? -14.580 8.938 6.571 1.00 82.69 84 GLU A CA 1
ATOM 646 C C . GLU A 1 84 ? -13.728 7.659 6.607 1.00 82.69 84 GLU A C 1
ATOM 648 O O . GLU A 1 84 ? -13.874 6.779 5.751 1.00 82.69 84 GLU A O 1
ATOM 653 N N . ARG A 1 85 ? -12.870 7.512 7.626 1.00 85.94 85 ARG A N 1
ATOM 654 C CA . ARG A 1 85 ? -12.017 6.330 7.830 1.00 85.94 85 ARG A CA 1
ATOM 655 C C . ARG A 1 85 ? -12.771 4.995 7.821 1.00 85.94 85 ARG A C 1
ATOM 657 O O . ARG A 1 85 ? -12.277 4.095 7.145 1.00 85.94 85 ARG A O 1
ATOM 664 N N . PRO A 1 86 ? -13.943 4.830 8.471 1.00 88.00 86 PRO A N 1
ATOM 665 C CA . PRO A 1 86 ? -14.653 3.546 8.478 1.00 88.00 86 PRO A CA 1
ATOM 666 C C . PRO A 1 86 ? -15.092 3.084 7.082 1.00 88.00 86 PRO A C 1
ATOM 668 O O . PRO A 1 86 ? -15.060 1.895 6.767 1.00 88.00 86 PRO A O 1
ATOM 671 N N . LEU A 1 87 ? -15.478 4.021 6.209 1.00 86.44 87 LEU A N 1
ATOM 672 C CA . LEU A 1 87 ? -15.893 3.696 4.844 1.00 86.44 87 LEU A CA 1
ATOM 673 C C . LEU A 1 87 ? -14.706 3.198 4.012 1.00 86.44 87 LEU A C 1
ATOM 675 O O . LEU A 1 87 ? -14.818 2.219 3.268 1.00 86.44 87 LEU A O 1
ATOM 679 N N . LEU A 1 88 ? -13.565 3.882 4.123 1.00 84.56 88 LEU A N 1
ATOM 680 C CA . LEU A 1 88 ? -12.354 3.500 3.408 1.00 84.56 88 LEU A CA 1
ATOM 681 C C . LEU A 1 88 ? -11.753 2.209 3.978 1.00 84.56 88 LEU A C 1
ATOM 683 O O . LEU A 1 88 ? -11.361 1.339 3.201 1.00 84.56 88 LEU A O 1
ATOM 687 N N . SER A 1 89 ? -11.749 2.035 5.302 1.00 87.69 89 SER A N 1
ATOM 688 C CA . SER A 1 89 ? -11.221 0.830 5.943 1.00 87.69 89 SER A CA 1
ATOM 689 C C . SER A 1 89 ? -12.025 -0.417 5.574 1.00 87.69 89 SER A C 1
ATOM 691 O O . SER A 1 89 ? -11.427 -1.442 5.256 1.00 87.69 89 SER A O 1
ATOM 693 N N . ALA A 1 90 ? -13.357 -0.326 5.482 1.00 86.25 90 ALA A N 1
ATOM 694 C CA . ALA A 1 90 ? -14.205 -1.426 5.019 1.00 86.25 90 ALA A CA 1
ATOM 695 C C . ALA A 1 90 ? -13.900 -1.834 3.565 1.00 86.25 90 ALA A C 1
ATOM 697 O O . ALA A 1 90 ? -13.844 -3.022 3.234 1.00 86.25 90 ALA A O 1
ATOM 698 N N . ARG A 1 91 ? -13.650 -0.857 2.683 1.00 86.12 91 ARG A N 1
ATOM 699 C CA . ARG A 1 91 ? -13.233 -1.123 1.295 1.00 86.12 91 ARG A CA 1
ATOM 700 C C . ARG A 1 91 ? -11.866 -1.791 1.232 1.00 86.12 91 ARG A C 1
ATOM 702 O O . ARG A 1 91 ? -11.703 -2.774 0.514 1.00 86.12 91 ARG A O 1
ATOM 709 N N . MET A 1 92 ? -10.910 -1.287 2.009 1.00 86.50 92 MET A N 1
ATOM 710 C CA . MET A 1 92 ? -9.582 -1.885 2.134 1.00 86.50 92 MET A CA 1
ATOM 711 C C . MET A 1 92 ? -9.666 -3.312 2.676 1.00 86.50 92 MET A C 1
ATOM 713 O O . MET A 1 92 ? -9.008 -4.201 2.146 1.00 86.50 92 MET A O 1
ATOM 717 N N . ARG A 1 93 ? -10.526 -3.562 3.670 1.00 84.38 93 ARG A N 1
ATOM 718 C CA . ARG A 1 93 ? -10.717 -4.888 4.263 1.00 84.38 93 ARG A CA 1
ATOM 719 C C . ARG A 1 93 ? -11.137 -5.914 3.222 1.00 84.38 93 ARG A C 1
ATOM 721 O O . ARG A 1 93 ? -10.615 -7.017 3.244 1.00 84.38 93 ARG A O 1
ATOM 728 N N . LYS A 1 94 ? -12.033 -5.537 2.307 1.00 82.56 94 LYS A N 1
ATOM 729 C CA . LYS A 1 94 ? -12.481 -6.400 1.208 1.00 82.56 94 LYS A CA 1
ATOM 730 C C . LYS A 1 94 ? -11.401 -6.604 0.141 1.00 82.56 94 LYS A C 1
ATOM 732 O O . LYS A 1 94 ? -11.258 -7.708 -0.364 1.00 82.56 94 LYS A O 1
ATOM 737 N N . ALA A 1 95 ? -10.667 -5.550 -0.214 1.00 78.31 95 ALA A N 1
ATOM 738 C CA . ALA A 1 95 ? -9.666 -5.599 -1.281 1.00 78.31 95 ALA A CA 1
ATOM 739 C C . ALA A 1 95 ? -8.400 -6.383 -0.888 1.00 78.31 95 ALA A C 1
ATOM 741 O O . ALA A 1 95 ? -7.856 -7.115 -1.709 1.00 78.31 95 ALA A O 1
ATOM 742 N N . PHE A 1 96 ? -7.952 -6.235 0.363 1.00 82.25 96 PHE A N 1
ATOM 743 C CA . PHE A 1 96 ? -6.716 -6.829 0.889 1.00 82.25 96 PHE A CA 1
ATOM 744 C C . PHE A 1 96 ? -6.957 -8.066 1.766 1.00 82.25 96 PHE A C 1
ATOM 746 O O . PHE A 1 96 ? -6.036 -8.529 2.443 1.00 82.25 96 PHE A O 1
ATOM 753 N N . ASP A 1 97 ? -8.186 -8.591 1.788 1.00 79.75 97 ASP A N 1
ATOM 754 C CA . ASP A 1 97 ? -8.466 -9.877 2.425 1.00 79.75 97 ASP A CA 1
ATOM 755 C C . ASP A 1 97 ? -7.603 -10.975 1.774 1.00 79.75 97 ASP A C 1
ATOM 757 O O . ASP A 1 97 ? -7.320 -10.877 0.584 1.00 79.75 97 ASP A O 1
ATOM 761 N N . PRO A 1 98 ? -7.171 -12.029 2.488 1.00 72.69 98 PRO A N 1
ATOM 762 C CA . PRO A 1 98 ? -6.451 -13.152 1.883 1.00 72.69 98 PRO A CA 1
ATOM 763 C C . PRO A 1 98 ? -7.166 -13.827 0.700 1.00 72.69 98 PRO A C 1
ATOM 765 O O . PRO A 1 98 ? -6.497 -14.502 -0.076 1.00 72.69 98 PRO A O 1
ATOM 768 N N . GLN A 1 99 ? -8.487 -13.670 0.558 1.00 73.88 99 GLN A N 1
ATOM 769 C CA . GLN A 1 99 ? -9.236 -14.114 -0.627 1.00 73.88 99 GLN A CA 1
ATOM 770 C C . GLN A 1 99 ? -9.494 -12.998 -1.656 1.00 73.88 99 GLN A C 1
ATOM 772 O O . GLN A 1 99 ? -10.148 -13.237 -2.667 1.00 73.88 99 GLN A O 1
ATOM 777 N N . GLY A 1 100 ? -9.038 -11.778 -1.382 1.00 65.81 100 GLY A N 1
ATOM 778 C CA . GLY A 1 100 ? -9.208 -10.611 -2.238 1.00 65.81 100 GLY A CA 1
ATOM 779 C C . GLY A 1 100 ? -8.180 -10.547 -3.365 1.00 65.81 100 GLY A C 1
ATOM 780 O O . GLY A 1 100 ? -7.064 -11.053 -3.249 1.00 65.81 100 GLY A O 1
ATOM 781 N N . ASP A 1 101 ? -8.552 -9.853 -4.441 1.00 68.12 101 ASP A N 1
ATOM 782 C CA . ASP A 1 101 ? -7.749 -9.734 -5.666 1.00 68.12 101 ASP A CA 1
ATOM 783 C C . ASP A 1 101 ? -6.408 -9.005 -5.463 1.00 68.12 101 ASP A C 1
ATOM 785 O O . ASP A 1 101 ? -5.534 -9.082 -6.321 1.00 68.12 101 ASP A O 1
ATOM 789 N N . LEU A 1 102 ? -6.239 -8.278 -4.349 1.00 75.12 102 LEU A N 1
ATOM 790 C CA . LEU A 1 102 ? -5.046 -7.477 -4.051 1.00 75.12 102 LEU A CA 1
ATOM 791 C C . LEU A 1 102 ? -4.330 -7.933 -2.773 1.00 75.12 102 LEU A C 1
ATOM 793 O O . LEU A 1 102 ? -3.622 -7.136 -2.158 1.00 75.12 102 LEU A O 1
ATOM 797 N N . ALA A 1 103 ? -4.526 -9.181 -2.336 1.00 76.25 103 ALA A N 1
ATOM 798 C CA . ALA A 1 103 ? -3.937 -9.709 -1.108 1.00 76.25 103 ALA A CA 1
ATOM 799 C C . ALA A 1 103 ? -2.394 -9.614 -1.126 1.00 76.25 103 ALA A C 1
ATOM 801 O O . ALA A 1 103 ? -1.738 -10.362 -1.853 1.00 76.25 103 ALA A O 1
ATOM 802 N N . PRO A 1 104 ? -1.770 -8.750 -0.301 1.00 76.38 104 PRO A N 1
ATOM 803 C CA . PRO A 1 104 ? -0.323 -8.652 -0.273 1.00 76.38 104 PRO A CA 1
ATOM 804 C C . PRO A 1 104 ? 0.272 -9.849 0.463 1.00 76.38 104 PRO A C 1
ATOM 806 O O . PRO A 1 104 ? -0.320 -10.400 1.404 1.00 76.38 104 PRO A O 1
ATOM 809 N N . ASN A 1 105 ? 1.492 -10.220 0.076 1.00 78.44 105 ASN A N 1
ATOM 810 C CA . ASN A 1 105 ? 2.253 -11.248 0.773 1.00 78.44 105 ASN A CA 1
ATOM 811 C C . ASN A 1 105 ? 2.738 -10.722 2.135 1.00 78.44 105 ASN A C 1
ATOM 813 O O . ASN A 1 105 ? 3.846 -10.212 2.290 1.00 78.44 105 ASN A O 1
ATOM 817 N N . LEU A 1 106 ? 1.853 -10.799 3.126 1.00 79.38 106 LEU A N 1
ATOM 818 C CA . LEU A 1 106 ? 2.098 -10.407 4.506 1.00 79.38 106 LEU A CA 1
ATOM 819 C C . LEU A 1 106 ? 2.304 -11.638 5.389 1.00 79.38 106 LEU A C 1
ATOM 821 O O . LEU A 1 106 ? 1.598 -12.643 5.259 1.00 79.38 106 LEU A O 1
ATOM 825 N N . SER A 1 107 ? 3.201 -11.515 6.371 1.00 83.44 107 SER A N 1
ATOM 826 C CA . SER A 1 107 ? 3.268 -12.471 7.477 1.00 83.44 107 SER A CA 1
ATOM 827 C C . SER A 1 107 ? 1.928 -12.527 8.221 1.00 83.44 107 SER A C 1
ATOM 829 O O . SER A 1 107 ? 1.189 -11.539 8.275 1.00 83.44 107 SER A O 1
ATOM 831 N N . ALA A 1 108 ? 1.620 -13.672 8.837 1.00 80.94 108 ALA A N 1
ATOM 832 C CA . ALA A 1 108 ? 0.376 -13.852 9.590 1.00 80.94 108 ALA A CA 1
ATOM 833 C C . ALA A 1 108 ? 0.176 -12.758 10.656 1.00 80.94 108 ALA A C 1
ATOM 835 O O . ALA A 1 108 ? -0.923 -12.232 10.802 1.00 80.94 108 ALA A O 1
ATOM 836 N N . LEU A 1 109 ? 1.258 -12.351 11.329 1.00 81.69 109 LEU A N 1
ATOM 837 C CA . LEU A 1 109 ? 1.245 -11.276 12.320 1.00 81.69 109 LEU A CA 1
ATOM 838 C C . LEU A 1 109 ? 0.880 -9.914 11.702 1.00 81.69 109 LEU A C 1
ATOM 840 O O . LEU A 1 109 ? 0.002 -9.225 12.217 1.00 81.69 109 LEU A O 1
ATOM 844 N N . ASN A 1 110 ? 1.492 -9.545 10.572 1.00 85.25 110 ASN A N 1
ATOM 845 C CA . ASN A 1 110 ? 1.187 -8.283 9.886 1.00 85.25 110 ASN A CA 1
ATOM 846 C C . ASN A 1 110 ? -0.246 -8.257 9.344 1.00 85.25 110 ASN A C 1
ATOM 848 O O . ASN A 1 110 ? -0.879 -7.204 9.341 1.00 85.25 110 ASN A O 1
ATOM 852 N N . ARG A 1 111 ? -0.771 -9.412 8.922 1.00 85.88 111 ARG A N 1
ATOM 853 C CA . ARG A 1 111 ? -2.159 -9.545 8.470 1.00 85.88 111 ARG A CA 1
ATOM 854 C C . ARG A 1 111 ? -3.148 -9.337 9.616 1.00 85.88 111 ARG A C 1
ATOM 856 O O . ARG A 1 111 ? -4.107 -8.592 9.454 1.00 85.88 111 ARG A O 1
ATOM 863 N N . THR A 1 112 ? -2.895 -9.934 10.780 1.00 86.50 112 THR A N 1
ATOM 864 C CA . THR A 1 112 ? -3.727 -9.723 11.974 1.00 86.50 112 THR A CA 1
ATOM 865 C C . THR A 1 112 ? -3.728 -8.258 12.401 1.00 86.50 112 THR A C 1
ATOM 867 O O . THR A 1 112 ? -4.792 -7.704 12.666 1.00 86.50 112 THR A O 1
ATOM 870 N N . LEU A 1 113 ? -2.557 -7.611 12.409 1.00 86.81 113 LEU A N 1
ATOM 871 C CA . LEU A 1 113 ? -2.443 -6.183 12.719 1.00 86.81 113 LEU A CA 1
ATOM 872 C C . LEU A 1 113 ? -3.213 -5.320 11.713 1.00 86.81 113 LEU A C 1
ATOM 874 O O . LEU A 1 113 ? -3.965 -4.439 12.123 1.00 86.81 113 LEU A O 1
ATOM 878 N N . LEU A 1 114 ? -3.075 -5.606 10.413 1.00 88.44 114 LEU A N 1
ATOM 879 C CA . LEU A 1 114 ? -3.820 -4.922 9.357 1.00 88.44 114 LEU A CA 1
ATOM 880 C C . LEU A 1 114 ? -5.329 -5.047 9.566 1.00 88.44 114 LEU A C 1
ATOM 882 O O . LEU A 1 114 ? -6.021 -4.037 9.597 1.00 88.44 114 LEU A O 1
ATOM 886 N N . HIS A 1 115 ? -5.842 -6.263 9.743 1.00 88.69 115 HIS A N 1
ATOM 887 C CA . HIS A 1 115 ? -7.276 -6.483 9.926 1.00 88.69 115 HIS A CA 1
ATOM 888 C C . HIS A 1 115 ? -7.800 -5.789 11.184 1.00 88.69 115 HIS A C 1
ATOM 890 O O . HIS A 1 115 ? -8.779 -5.057 11.098 1.00 88.69 115 HIS A O 1
ATOM 896 N N . SER A 1 116 ? -7.094 -5.922 12.311 1.00 88.19 116 SER A N 1
ATOM 897 C CA . SER A 1 116 ? -7.481 -5.270 13.565 1.00 88.19 116 SER A CA 1
ATOM 898 C C . SER A 1 116 ? -7.559 -3.748 13.435 1.00 88.19 116 SER A C 1
ATOM 900 O O . SER A 1 116 ? -8.441 -3.134 14.030 1.00 88.19 116 SER A O 1
ATOM 902 N N . ALA A 1 117 ? -6.649 -3.134 12.677 1.00 87.94 117 ALA A N 1
ATOM 903 C CA . ALA A 1 117 ? -6.658 -1.692 12.459 1.00 87.94 117 ALA A CA 1
ATOM 904 C C . ALA A 1 117 ? -7.710 -1.244 11.435 1.00 87.94 117 ALA A C 1
ATOM 906 O O . ALA A 1 117 ? -8.214 -0.129 11.519 1.00 87.94 117 ALA A O 1
ATOM 907 N N . LEU A 1 118 ? -8.073 -2.099 10.478 1.00 87.56 118 LEU A N 1
ATOM 908 C CA . LEU A 1 118 ? -9.158 -1.808 9.540 1.00 87.56 118 LEU A CA 1
ATOM 909 C C . LEU A 1 118 ? -10.542 -1.940 10.188 1.00 87.56 118 LEU A C 1
ATOM 911 O O . LEU A 1 118 ? -11.444 -1.178 9.833 1.00 87.56 118 LEU A O 1
ATOM 915 N N . ASP A 1 119 ? -10.694 -2.860 11.143 1.00 88.50 119 ASP A N 1
ATOM 916 C CA . ASP A 1 119 ? -11.939 -3.070 11.888 1.00 88.50 119 ASP A CA 1
ATOM 917 C C . ASP A 1 119 ? -12.230 -1.902 12.853 1.00 88.50 119 ASP A C 1
ATOM 919 O O . ASP A 1 119 ? -13.391 -1.574 13.095 1.00 88.50 119 ASP A O 1
ATOM 923 N N . ASN A 1 120 ? -11.191 -1.228 13.363 1.00 88.75 120 ASN A N 1
ATOM 924 C CA . ASN A 1 120 ? -11.327 -0.039 14.207 1.00 88.75 120 ASN A CA 1
ATOM 925 C C . ASN A 1 120 ? -10.259 1.028 13.875 1.00 88.75 120 ASN A C 1
ATOM 927 O O . ASN A 1 120 ? -9.253 1.103 14.582 1.00 88.75 120 ASN A O 1
ATOM 931 N N . PRO A 1 121 ? -10.456 1.858 12.826 1.00 86.94 121 PRO A N 1
ATOM 932 C CA . PRO A 1 121 ? -9.430 2.745 12.264 1.00 86.94 121 PRO A CA 1
ATOM 933 C C . PRO A 1 121 ? -9.209 4.035 13.082 1.00 86.94 121 PRO A C 1
ATOM 935 O O . PRO A 1 121 ? -9.435 5.157 12.614 1.00 86.94 121 PRO A O 1
ATOM 938 N N . THR A 1 122 ? -8.743 3.883 14.321 1.00 87.62 122 THR A N 1
ATOM 939 C CA . THR A 1 122 ? -8.294 4.974 15.204 1.00 87.62 122 THR A CA 1
ATOM 940 C C . THR A 1 122 ? -6.843 5.369 14.924 1.00 87.62 122 THR A C 1
ATOM 942 O O . THR A 1 122 ? -6.086 4.584 14.354 1.00 87.62 122 THR A O 1
ATOM 945 N N . ASP A 1 123 ? -6.409 6.552 15.368 1.00 86.06 123 ASP A N 1
ATOM 946 C CA . ASP A 1 123 ? -5.006 6.973 15.205 1.00 86.06 123 ASP A CA 1
ATOM 947 C C . ASP A 1 123 ? -4.016 5.992 15.859 1.00 86.06 123 ASP A C 1
ATOM 949 O O . ASP A 1 123 ? -2.973 5.698 15.278 1.00 86.06 123 ASP A O 1
ATOM 953 N N . GLU A 1 124 ? -4.366 5.410 17.010 1.00 86.19 124 GLU A N 1
ATOM 954 C CA . GLU A 1 124 ? -3.561 4.374 17.675 1.00 86.19 124 GLU A CA 1
ATOM 955 C C . GLU A 1 124 ? -3.451 3.097 16.835 1.00 86.19 124 GLU A C 1
ATOM 957 O O . GLU A 1 124 ? -2.358 2.555 16.651 1.00 86.19 124 GLU A O 1
ATOM 962 N N . SER A 1 125 ? -4.568 2.632 16.271 1.00 86.88 125 SER A N 1
ATOM 963 C CA . SER A 1 125 ? -4.576 1.440 15.419 1.00 86.88 125 SER A CA 1
ATOM 964 C C . SER A 1 125 ? -3.751 1.647 14.142 1.00 86.88 125 SER A C 1
ATOM 966 O O . SER A 1 125 ? -2.983 0.775 13.734 1.00 86.88 125 SER A O 1
ATOM 968 N N . LEU A 1 126 ? -3.827 2.842 13.547 1.00 86.25 126 LEU A N 1
ATOM 969 C CA . LEU A 1 126 ? -3.069 3.213 12.357 1.00 86.25 126 LEU A CA 1
ATOM 970 C C . LEU A 1 126 ? -1.586 3.434 12.678 1.00 86.25 126 LEU A C 1
ATOM 972 O O . LEU A 1 126 ? -0.734 3.195 11.820 1.00 86.25 126 LEU A O 1
ATOM 976 N N . ALA A 1 127 ? -1.257 3.847 13.904 1.00 85.75 127 ALA A N 1
ATOM 977 C CA . ALA A 1 127 ? 0.116 3.903 14.390 1.00 85.75 127 ALA A CA 1
ATOM 978 C C . ALA A 1 127 ? 0.720 2.496 14.546 1.00 85.75 127 ALA A C 1
ATOM 980 O O . ALA A 1 127 ? 1.886 2.291 14.201 1.00 85.75 127 ALA A O 1
ATOM 981 N N . ALA A 1 128 ? -0.067 1.498 14.960 1.00 84.56 128 ALA A N 1
ATOM 982 C CA . ALA A 1 128 ? 0.385 0.104 15.007 1.00 84.56 128 ALA A CA 1
ATOM 983 C C . ALA A 1 128 ? 0.737 -0.451 13.609 1.00 84.56 128 ALA A C 1
ATOM 985 O O . ALA A 1 128 ? 1.627 -1.296 13.474 1.00 84.56 128 ALA A O 1
ATOM 986 N N . LEU A 1 129 ? 0.124 0.083 12.544 1.00 87.94 129 LEU A N 1
ATOM 987 C CA . LEU A 1 129 ? 0.449 -0.277 11.160 1.00 87.94 129 LEU A CA 1
ATOM 988 C C . LEU A 1 129 ? 1.769 0.306 10.653 1.00 87.94 129 LEU A C 1
ATOM 990 O O . LEU A 1 129 ? 2.210 -0.076 9.571 1.00 87.94 129 LEU A O 1
ATOM 994 N N . GLN A 1 130 ? 2.451 1.170 11.409 1.00 85.62 130 GLN A N 1
ATOM 995 C CA . GLN A 1 130 ? 3.747 1.715 10.988 1.00 85.62 130 GLN A CA 1
ATOM 996 C C . GLN A 1 130 ? 4.788 0.613 10.748 1.00 85.62 130 GLN A C 1
ATOM 998 O O . GLN A 1 130 ? 5.571 0.705 9.804 1.00 85.62 130 GLN A O 1
ATOM 1003 N N . GLN A 1 131 ? 4.768 -0.468 11.537 1.00 82.62 131 GLN A N 1
ATOM 1004 C CA . GLN A 1 131 ? 5.641 -1.619 11.284 1.00 82.62 131 GLN A CA 1
ATOM 1005 C C . GLN A 1 131 ? 5.272 -2.342 9.980 1.00 82.62 131 GLN A C 1
ATOM 1007 O O . GLN A 1 131 ? 6.161 -2.729 9.225 1.00 82.62 131 GLN A O 1
ATOM 1012 N N . VAL A 1 132 ? 3.977 -2.487 9.685 1.00 86.56 132 VAL A N 1
ATOM 1013 C CA . VAL A 1 132 ? 3.500 -3.092 8.432 1.00 86.56 132 VAL A CA 1
ATOM 1014 C C . VAL A 1 132 ? 3.916 -2.228 7.238 1.00 86.56 132 VAL A C 1
ATOM 1016 O O . VAL A 1 132 ? 4.480 -2.751 6.280 1.00 86.56 132 VAL A O 1
ATOM 1019 N N . LYS A 1 133 ? 3.741 -0.901 7.324 1.00 87.88 133 LYS A N 1
ATOM 1020 C CA . LYS A 1 133 ? 4.184 0.057 6.298 1.00 87.88 133 LYS A CA 1
ATOM 1021 C C . LYS A 1 133 ? 5.688 -0.023 6.048 1.00 87.88 133 LYS A C 1
ATOM 1023 O O . LYS A 1 133 ? 6.092 -0.024 4.892 1.00 87.88 133 LYS A O 1
ATOM 1028 N N . ARG A 1 134 ? 6.518 -0.140 7.092 1.00 87.25 134 ARG A N 1
ATOM 1029 C CA . ARG A 1 134 ? 7.974 -0.315 6.929 1.00 87.25 134 ARG A CA 1
ATOM 1030 C C . ARG A 1 134 ? 8.318 -1.567 6.119 1.00 87.25 134 ARG A C 1
ATOM 1032 O O . ARG A 1 134 ? 9.051 -1.460 5.142 1.00 87.25 134 ARG A O 1
ATOM 1039 N N . ASN A 1 135 ? 7.736 -2.713 6.468 1.00 85.75 135 ASN A N 1
ATOM 1040 C CA . ASN A 1 135 ? 8.001 -3.977 5.768 1.00 85.75 135 ASN A CA 1
ATOM 1041 C C . ASN A 1 135 ? 7.549 -3.926 4.293 1.00 85.75 135 ASN A C 1
ATOM 1043 O O . ASN A 1 135 ? 8.226 -4.426 3.392 1.00 85.75 135 ASN A O 1
ATOM 1047 N N . LEU A 1 136 ? 6.401 -3.293 4.032 1.00 85.94 136 LEU A N 1
ATOM 1048 C CA . LEU A 1 136 ? 5.902 -3.085 2.673 1.00 85.94 136 LEU A CA 1
ATOM 1049 C C . LEU A 1 136 ? 6.805 -2.135 1.877 1.00 85.94 136 LEU A C 1
ATOM 1051 O O . LEU A 1 136 ? 7.077 -2.392 0.707 1.00 85.94 136 LEU A O 1
ATOM 1055 N N . MET A 1 137 ? 7.280 -1.056 2.508 1.00 87.44 137 MET A N 1
ATOM 1056 C CA . MET A 1 137 ? 8.168 -0.071 1.889 1.00 87.44 137 MET A CA 1
ATOM 1057 C C . MET A 1 137 ? 9.495 -0.700 1.479 1.00 87.44 137 MET A C 1
ATOM 1059 O O . MET A 1 137 ? 9.997 -0.384 0.407 1.00 87.44 137 MET A O 1
ATOM 1063 N N . GLU A 1 138 ? 10.049 -1.602 2.286 1.00 86.62 138 GLU A N 1
ATOM 1064 C CA . GLU A 1 138 ? 11.262 -2.352 1.948 1.00 86.62 138 GLU A CA 1
ATOM 1065 C C . GLU A 1 138 ? 11.046 -3.218 0.698 1.00 86.62 138 GLU A C 1
ATOM 1067 O O . GLU A 1 138 ? 11.747 -3.050 -0.301 1.00 86.62 138 GLU A O 1
ATOM 1072 N N . THR A 1 139 ? 9.985 -4.033 0.697 1.00 82.38 139 THR A N 1
ATOM 1073 C CA . THR A 1 139 ? 9.614 -4.895 -0.442 1.00 82.38 139 THR A CA 1
ATOM 1074 C C . THR A 1 139 ? 9.413 -4.083 -1.726 1.00 82.38 139 THR A C 1
ATOM 1076 O O . THR A 1 139 ? 9.910 -4.430 -2.800 1.00 82.38 139 THR A O 1
ATOM 1079 N N . ALA A 1 140 ? 8.695 -2.966 -1.616 1.00 82.94 140 ALA A N 1
ATOM 1080 C CA . ALA A 1 140 ? 8.426 -2.080 -2.734 1.00 82.94 140 ALA A CA 1
ATOM 1081 C C . ALA A 1 140 ? 9.686 -1.324 -3.190 1.00 82.94 140 ALA A C 1
ATOM 1083 O O . ALA A 1 140 ? 9.870 -1.100 -4.385 1.00 82.94 140 ALA A O 1
ATOM 1084 N N . SER A 1 141 ? 10.582 -0.963 -2.269 1.00 85.69 141 SER A N 1
ATOM 1085 C CA . SER A 1 141 ? 11.853 -0.300 -2.584 1.00 85.69 141 SER A CA 1
ATOM 1086 C C . SER A 1 141 ? 12.806 -1.228 -3.330 1.00 85.69 141 SER A C 1
ATOM 1088 O O . SER A 1 141 ? 13.501 -0.779 -4.239 1.00 85.69 141 SER A O 1
ATOM 1090 N N . ASP A 1 142 ? 12.810 -2.523 -3.014 1.00 85.31 142 ASP A N 1
ATOM 1091 C CA . ASP A 1 142 ? 13.568 -3.517 -3.777 1.00 85.31 142 ASP A CA 1
ATOM 1092 C C . ASP A 1 142 ? 13.003 -3.713 -5.189 1.00 85.31 142 ASP A C 1
ATOM 1094 O O . ASP A 1 142 ? 13.764 -3.823 -6.155 1.00 85.31 142 ASP A O 1
ATOM 1098 N N . ALA A 1 143 ? 11.675 -3.706 -5.346 1.00 82.75 143 ALA A N 1
ATOM 1099 C CA . ALA A 1 143 ? 11.045 -3.669 -6.666 1.00 82.75 143 ALA A CA 1
ATOM 1100 C C . ALA A 1 143 ? 11.407 -2.381 -7.427 1.00 82.75 143 ALA A C 1
ATOM 1102 O O . ALA A 1 143 ? 11.747 -2.435 -8.606 1.00 82.75 143 ALA A O 1
ATOM 1103 N N . TYR A 1 144 ? 11.429 -1.232 -6.748 1.00 84.12 144 TYR A N 1
ATOM 1104 C CA . TYR A 1 144 ? 11.814 0.048 -7.341 1.00 84.12 144 TYR A CA 1
ATOM 1105 C C . TYR A 1 144 ? 13.291 0.088 -7.755 1.00 84.12 144 TYR A C 1
ATOM 1107 O O . TYR A 1 144 ? 13.626 0.594 -8.825 1.00 84.12 144 TYR A O 1
ATOM 1115 N N . ARG A 1 145 ? 14.193 -0.502 -6.963 1.00 84.44 145 ARG A N 1
ATOM 1116 C CA . ARG A 1 145 ? 15.608 -0.635 -7.332 1.00 84.44 145 ARG A CA 1
ATOM 1117 C C . ARG A 1 145 ? 15.759 -1.473 -8.602 1.00 84.44 145 ARG A C 1
ATOM 1119 O O . ARG A 1 145 ? 16.474 -1.063 -9.509 1.00 84.44 145 ARG A O 1
ATOM 1126 N N . ARG A 1 146 ? 15.054 -2.607 -8.697 1.00 81.06 146 ARG A N 1
ATOM 1127 C CA . ARG A 1 146 ? 15.028 -3.444 -9.911 1.00 81.06 146 ARG A CA 1
ATOM 1128 C C . ARG A 1 146 ? 14.438 -2.705 -11.109 1.00 81.06 146 ARG A C 1
ATOM 1130 O O . ARG A 1 146 ? 15.010 -2.771 -12.192 1.00 81.06 146 ARG A O 1
ATOM 1137 N N . PHE A 1 147 ? 13.363 -1.948 -10.905 1.00 81.19 147 PHE A N 1
ATOM 1138 C CA . PHE A 1 147 ? 12.779 -1.088 -11.931 1.00 81.19 147 PHE A CA 1
ATOM 1139 C C . PHE A 1 147 ? 13.810 -0.094 -12.481 1.00 81.19 147 PHE A C 1
ATOM 1141 O O . PHE A 1 147 ? 14.016 -0.034 -13.687 1.00 81.19 147 PHE A O 1
ATOM 1148 N N . ARG A 1 148 ? 14.536 0.614 -11.604 1.00 79.81 148 ARG A N 1
ATOM 1149 C CA . ARG A 1 148 ? 15.588 1.566 -12.005 1.00 79.81 148 ARG A CA 1
ATOM 1150 C C . ARG A 1 148 ? 16.778 0.911 -12.711 1.00 79.81 148 ARG A C 1
ATOM 1152 O O . ARG A 1 148 ? 17.422 1.557 -13.529 1.00 79.81 148 ARG A O 1
ATOM 1159 N N . LEU A 1 149 ? 17.090 -0.339 -12.368 1.00 76.38 149 LEU A N 1
ATOM 1160 C CA . LEU A 1 149 ? 18.163 -1.121 -12.989 1.00 76.38 149 LEU A CA 1
ATOM 1161 C C . LEU A 1 149 ? 17.728 -1.814 -14.285 1.00 76.38 149 LEU A C 1
ATOM 1163 O O . LEU A 1 149 ? 18.579 -2.352 -14.989 1.00 76.38 149 LEU A O 1
ATOM 1167 N N . THR A 1 150 ? 16.431 -1.819 -14.604 1.00 65.31 150 THR A N 1
ATOM 1168 C CA . THR A 1 150 ? 15.927 -2.381 -15.856 1.00 65.31 150 THR A CA 1
ATOM 1169 C C . THR A 1 150 ? 16.247 -1.391 -16.977 1.00 65.3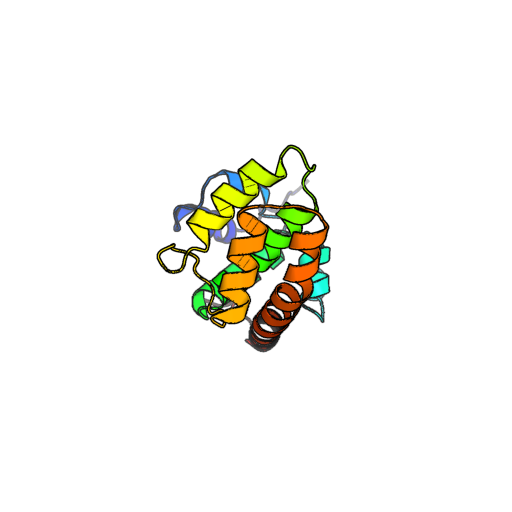1 150 THR A C 1
ATOM 1171 O O . THR A 1 150 ? 15.706 -0.284 -16.966 1.00 65.31 150 THR A O 1
ATOM 1174 N N . PRO A 1 151 ? 17.131 -1.735 -17.931 1.00 49.03 151 PRO A N 1
ATOM 1175 C CA . PRO A 1 151 ? 17.471 -0.818 -19.003 1.00 49.03 151 PRO A CA 1
ATOM 1176 C C . PRO A 1 151 ? 16.249 -0.542 -19.890 1.00 49.03 151 PRO A C 1
ATOM 1178 O O . PRO A 1 151 ? 15.446 -1.431 -20.172 1.00 49.03 151 PRO A O 1
ATOM 1181 N N . ASP A 1 152 ? 16.146 0.729 -20.267 1.00 45.91 152 ASP A N 1
ATOM 1182 C CA . ASP A 1 152 ? 15.249 1.385 -21.219 1.00 45.91 152 ASP A CA 1
ATOM 1183 C C . ASP A 1 152 ? 14.261 0.481 -21.997 1.00 45.91 152 ASP A C 1
ATOM 1185 O O . ASP A 1 152 ? 14.634 -0.251 -22.915 1.00 45.91 152 ASP A O 1
ATOM 1189 N N . ARG A 1 153 ? 12.962 0.578 -21.668 1.00 49.16 153 ARG A N 1
ATOM 1190 C CA . ARG A 1 153 ? 11.856 0.031 -22.482 1.00 49.16 153 ARG A CA 1
ATOM 1191 C C . ARG A 1 153 ? 11.286 1.052 -23.483 1.00 49.16 153 ARG A C 1
ATOM 1193 O O . ARG A 1 153 ? 10.161 0.872 -23.934 1.00 49.16 153 ARG A O 1
ATOM 1200 N N . SER A 1 154 ? 12.029 2.086 -23.894 1.00 34.62 154 SER A N 1
ATOM 1201 C CA . SER A 1 154 ? 11.584 2.976 -24.989 1.00 34.62 154 SER A CA 1
ATOM 1202 C C . SER A 1 154 ? 11.702 2.331 -26.377 1.00 34.62 154 SER A C 1
ATOM 1204 O O . SER A 1 154 ? 11.508 3.002 -27.386 1.00 34.62 154 SER A O 1
ATOM 1206 N N . THR A 1 155 ? 12.013 1.033 -26.465 1.00 30.19 155 THR A N 1
ATOM 1207 C CA . THR A 1 155 ? 12.060 0.289 -27.730 1.00 30.19 155 THR A CA 1
ATOM 1208 C C . THR A 1 155 ? 11.405 -1.084 -27.595 1.00 30.19 155 THR A C 1
ATOM 1210 O O . THR A 1 155 ? 12.087 -2.099 -27.474 1.00 30.19 155 THR A O 1
ATOM 1213 N N . ARG A 1 156 ? 10.072 -1.136 -27.611 1.00 29.30 156 ARG A N 1
ATOM 1214 C CA . ARG A 1 156 ? 9.308 -2.246 -28.205 1.00 29.30 156 ARG A CA 1
ATOM 1215 C C . ARG A 1 156 ? 7.851 -1.866 -28.394 1.00 29.30 156 ARG A C 1
ATOM 1217 O O . ARG A 1 156 ? 7.264 -1.341 -27.427 1.00 29.30 156 ARG A O 1
#

Sequence (156 aa):
MAWDTPPASQVDLARNHGLPENFNRFAGDPQVDGPWPDHLADLLASRRATRLNQFLAFAVGEQSAESLFLLIALDALQAQSPQERPLLSARMRKAFDPQGDLAPNLSALNRTLLHSALDNPTDESLAALQQVKRNLMETASDAYRRFRLTPDRSTR

Secondary structure (DSSP, 8-state):
---PPPPGGGTHHHHHTT--GGGGGG---TTS--SPPSSHHHHHHTT-HHHHHHHHHHHHHTT-HHHHHHHHHHHHHHHS-TTTHHHHHHHHHHHSSTTSTT-----HHHHHHHHHHHHS--HHHHHHTHHHHHHHHHHHHHHHHHHHHS---S--

pLDDT: mean 70.76, std 18.42, range [28.97, 88.75]